Protein AF-A0A9X2UBH7-F1 (afdb_monomer_lite)

Foldseek 3Di:
DDPPQFPDKDKDKDFAQFPLNDAPVRDPDDDDPVCVNSQFHDVVRQVVVVVVCVVLVWDFPDDDRGITIIIDTQVSCCVPVVDNDDDDDPDDD

Organism: NCBI:txid146919

Secondary structure (DSSP, 8-state):
--TTSTT--EEEEE-PPBTTS--GGG--SPP-TTTGGGGPBPHHHHHHHHHHHHHTTPEEEEE-SS-EEEEE-HHHHHHHH------------

Radius of gyration: 16.02 Å; chains: 1; bounding box: 35×26×43 Å

Sequence (93 aa):
MSDAEADQEIVTIISTTSKGGRSLFETEEPVTGANVDEYNSDPDVTEEAERELRELGFRILDVGPATISVGGSAEQFQDVFGVALEGKKKGSV

Structure (mmCIF, N/CA/C/O backbone):
data_AF-A0A9X2UBH7-F1
#
_entry.id   AF-A0A9X2UBH7-F1
#
loop_
_atom_site.group_PDB
_atom_site.id
_atom_site.type_symbol
_atom_site.label_atom_id
_atom_site.label_alt_id
_atom_site.label_comp_id
_atom_site.label_asym_id
_atom_site.label_entity_id
_atom_site.label_seq_id
_atom_site.pdbx_PDB_ins_code
_atom_site.Cartn_x
_atom_site.Cartn_y
_atom_site.Cartn_z
_atom_site.occupancy
_atom_site.B_iso_or_equiv
_atom_site.auth_seq_id
_atom_site.auth_comp_id
_atom_site.auth_asym_id
_atom_site.auth_atom_id
_atom_site.pdbx_PDB_model_num
ATOM 1 N N . MET A 1 1 ? -10.053 3.747 30.644 1.00 43.28 1 MET A N 1
ATOM 2 C CA . MET A 1 1 ? -9.400 3.939 29.337 1.00 43.28 1 MET A CA 1
ATOM 3 C C . MET A 1 1 ? -10.132 5.093 28.694 1.00 43.28 1 MET A C 1
ATOM 5 O O . MET A 1 1 ? -11.345 5.007 28.589 1.00 43.28 1 MET A O 1
ATOM 9 N N . SER A 1 2 ? -9.453 6.220 28.503 1.00 41.47 2 SER A N 1
ATOM 10 C CA . SER A 1 2 ? -10.089 7.472 28.087 1.00 41.47 2 SER A CA 1
ATOM 11 C C . SER A 1 2 ? -10.290 7.469 26.575 1.00 41.47 2 SER A C 1
ATOM 13 O O . SER A 1 2 ? -9.370 7.088 25.859 1.00 41.47 2 SER A O 1
ATOM 15 N N . ASP A 1 3 ? -11.450 7.941 26.121 1.00 42.78 3 ASP A N 1
ATOM 16 C CA . ASP A 1 3 ? -11.949 8.016 24.732 1.00 42.78 3 ASP A CA 1
ATOM 17 C C . ASP A 1 3 ? -11.062 8.777 23.711 1.00 42.78 3 ASP A C 1
ATOM 19 O O . ASP A 1 3 ? -11.520 9.130 22.632 1.00 42.78 3 ASP A O 1
ATOM 23 N N . ALA A 1 4 ? -9.797 9.070 24.021 1.00 46.47 4 ALA A N 1
ATOM 24 C CA . ALA A 1 4 ? -8.915 9.915 23.212 1.00 46.47 4 ALA A CA 1
ATOM 25 C C . ALA A 1 4 ? -7.930 9.142 22.311 1.00 46.47 4 ALA A C 1
ATOM 27 O O . ALA A 1 4 ? -7.230 9.764 21.517 1.00 46.47 4 ALA A O 1
ATOM 28 N N . GLU A 1 5 ? -7.840 7.813 22.434 1.00 50.66 5 GLU A N 1
ATOM 29 C CA . GLU A 1 5 ? -6.927 6.982 21.621 1.00 50.66 5 GLU A CA 1
ATOM 30 C C . GLU A 1 5 ? -7.618 6.317 20.416 1.00 50.66 5 GLU A C 1
ATOM 32 O O . GLU A 1 5 ? -6.937 5.801 19.537 1.00 50.66 5 GLU A O 1
ATOM 37 N N . ALA A 1 6 ? -8.953 6.373 20.329 1.00 52.44 6 ALA A N 1
ATOM 38 C CA . ALA A 1 6 ? -9.735 5.683 19.298 1.00 52.44 6 ALA A CA 1
ATOM 39 C C . ALA A 1 6 ? -9.763 6.384 17.921 1.00 52.44 6 ALA A C 1
ATOM 41 O O . ALA A 1 6 ? -10.308 5.823 16.978 1.00 52.44 6 ALA A O 1
ATOM 42 N N . ASP A 1 7 ? -9.175 7.579 17.788 1.00 61.50 7 ASP A N 1
ATOM 43 C CA . ASP A 1 7 ? -9.342 8.440 16.599 1.00 61.50 7 ASP A CA 1
ATOM 44 C C . ASP A 1 7 ? -8.016 8.804 15.899 1.00 61.50 7 ASP A C 1
ATOM 46 O O . ASP A 1 7 ? -7.933 9.772 15.145 1.00 61.50 7 ASP A O 1
ATOM 50 N N . GLN A 1 8 ? -6.931 8.065 16.166 1.00 75.31 8 GLN A N 1
ATOM 51 C CA . GLN A 1 8 ? -5.663 8.275 15.458 1.00 75.31 8 GLN A CA 1
ATOM 52 C C . GLN A 1 8 ? -5.602 7.422 14.187 1.00 75.31 8 GLN A C 1
ATOM 54 O O . GLN A 1 8 ? -5.494 6.197 14.250 1.00 75.31 8 GLN A O 1
ATOM 59 N N . GLU A 1 9 ? -5.638 8.090 13.032 1.00 87.50 9 GLU A N 1
ATOM 60 C CA . GLU A 1 9 ? -5.331 7.482 11.735 1.00 87.50 9 GLU A CA 1
ATOM 61 C C . GLU A 1 9 ? -3.853 7.071 11.709 1.00 87.50 9 GLU A C 1
ATOM 63 O O . GLU A 1 9 ? -2.946 7.892 11.875 1.00 87.50 9 GLU A O 1
ATOM 68 N N . ILE A 1 10 ? -3.610 5.783 11.501 1.00 90.00 10 ILE A N 1
ATOM 69 C CA . ILE A 1 10 ? -2.286 5.234 11.242 1.00 90.00 10 ILE A CA 1
ATOM 70 C C . ILE A 1 10 ? -2.061 5.267 9.743 1.00 90.00 10 ILE A C 1
ATOM 72 O O . ILE A 1 10 ? -2.864 4.748 8.972 1.00 90.00 10 ILE A O 1
ATOM 76 N N . VAL A 1 11 ? -0.938 5.854 9.348 1.00 91.81 11 VAL A N 1
ATOM 77 C CA . VAL A 1 11 ? -0.471 5.860 7.966 1.00 91.81 11 VAL A CA 1
ATOM 78 C C . VAL A 1 11 ? 0.733 4.943 7.863 1.00 91.81 11 VAL A C 1
ATOM 80 O O . VAL A 1 11 ? 1.698 5.091 8.614 1.00 91.81 11 VAL A O 1
ATOM 83 N N . THR A 1 12 ? 0.680 4.009 6.922 1.00 89.19 12 THR A N 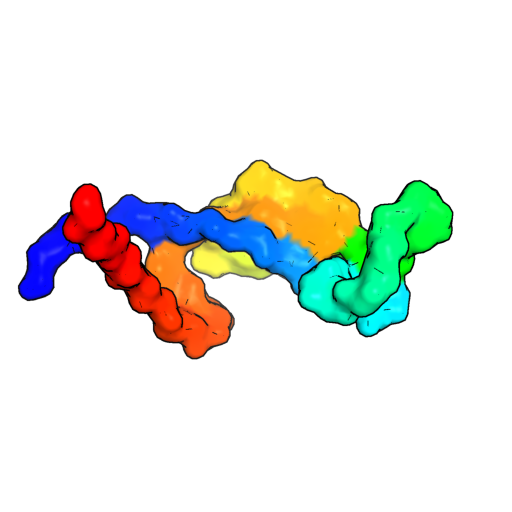1
ATOM 84 C CA . THR A 1 12 ? 1.786 3.098 6.635 1.00 89.19 12 THR A CA 1
ATOM 85 C C . THR A 1 12 ? 2.040 2.989 5.137 1.00 89.19 12 THR A C 1
ATOM 87 O O . THR A 1 12 ? 1.207 3.369 4.312 1.00 89.19 12 THR A O 1
ATOM 90 N N . ILE A 1 13 ? 3.214 2.466 4.801 1.00 90.25 13 ILE A N 1
ATOM 91 C CA . ILE A 1 13 ? 3.627 2.152 3.439 1.00 90.25 13 ILE A CA 1
ATOM 92 C C . ILE A 1 13 ? 3.788 0.640 3.370 1.00 90.25 13 ILE A C 1
ATOM 94 O O . ILE A 1 13 ? 4.527 0.056 4.162 1.00 90.25 13 ILE A O 1
ATOM 98 N N . ILE A 1 14 ? 3.105 0.015 2.420 1.00 87.81 14 ILE A N 1
ATOM 99 C CA . ILE A 1 14 ? 3.215 -1.415 2.145 1.00 87.81 14 ILE A CA 1
ATOM 100 C C . ILE A 1 14 ? 3.831 -1.627 0.765 1.00 87.81 14 ILE A C 1
ATOM 102 O O . ILE A 1 14 ? 3.659 -0.807 -0.134 1.00 87.81 14 ILE A O 1
ATOM 106 N N . SER A 1 15 ? 4.531 -2.741 0.593 1.00 84.94 15 SER A N 1
ATOM 107 C CA . SER A 1 15 ? 5.070 -3.195 -0.687 1.00 84.94 15 SER A CA 1
ATOM 108 C C . SER A 1 15 ? 4.441 -4.552 -0.958 1.00 84.94 15 SER A C 1
ATOM 110 O O . SER A 1 15 ? 4.509 -5.452 -0.118 1.00 84.94 15 SER A O 1
ATOM 112 N N . THR A 1 16 ? 3.746 -4.661 -2.085 1.00 81.06 16 THR A N 1
ATOM 113 C CA . THR A 1 16 ? 3.197 -5.931 -2.568 1.00 81.06 16 THR A CA 1
ATOM 114 C C . THR A 1 16 ? 4.313 -6.762 -3.203 1.00 81.06 16 THR A C 1
ATOM 116 O O . THR A 1 16 ? 5.422 -6.270 -3.416 1.00 81.06 16 THR A O 1
ATOM 119 N N . THR A 1 17 ? 4.051 -8.037 -3.500 1.00 71.62 17 THR A N 1
ATOM 120 C CA . THR A 1 17 ? 5.049 -8.913 -4.129 1.00 71.62 17 THR A CA 1
ATOM 121 C C . THR A 1 17 ? 5.620 -8.267 -5.398 1.00 71.62 17 THR A C 1
ATOM 123 O O . THR A 1 17 ? 4.872 -7.875 -6.296 1.00 71.62 17 THR A O 1
ATOM 126 N N . SER A 1 18 ? 6.947 -8.133 -5.474 1.00 61.91 18 SER A N 1
ATOM 127 C CA . SER A 1 18 ? 7.597 -7.539 -6.643 1.00 61.91 18 SER A CA 1
ATOM 128 C C . SER A 1 18 ? 7.698 -8.524 -7.797 1.00 61.91 18 SER A C 1
ATOM 1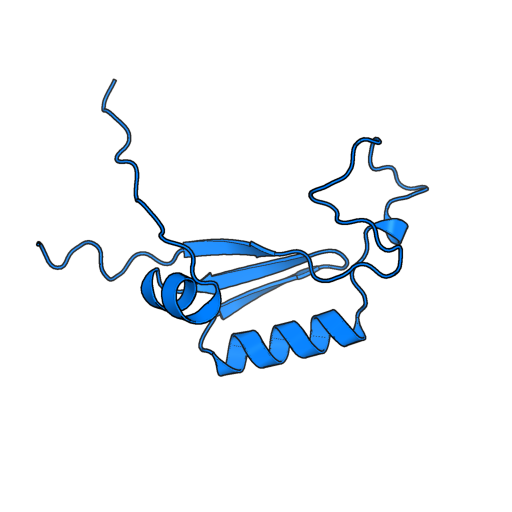30 O O . SER A 1 18 ? 7.852 -9.733 -7.595 1.00 61.91 18 SER A O 1
ATOM 132 N N . LYS A 1 19 ? 7.695 -7.996 -9.027 1.00 58.81 19 LYS A N 1
ATOM 133 C CA . LYS A 1 19 ? 7.919 -8.801 -10.241 1.00 58.81 19 LYS A CA 1
ATOM 134 C C . LYS A 1 19 ? 9.248 -9.559 -10.217 1.00 58.81 19 LYS A C 1
ATOM 136 O O . LYS A 1 19 ? 9.363 -10.615 -10.832 1.00 58.81 19 LYS A O 1
ATOM 141 N N . GLY A 1 20 ? 10.254 -9.008 -9.534 1.00 57.22 20 GLY A N 1
ATOM 142 C CA . GLY A 1 20 ? 11.591 -9.586 -9.403 1.00 57.22 20 GLY A CA 1
ATOM 143 C C . GLY A 1 20 ? 11.783 -10.509 -8.197 1.00 57.22 20 GLY A C 1
ATOM 144 O O . GLY A 1 20 ? 12.886 -11.019 -8.014 1.00 57.22 20 GLY A O 1
ATOM 145 N N . GLY A 1 21 ? 10.763 -10.704 -7.349 1.00 62.34 21 GLY A N 1
ATOM 146 C CA . GLY A 1 21 ? 10.879 -11.474 -6.103 1.00 62.34 21 GLY A CA 1
ATOM 147 C C . GLY A 1 21 ? 11.724 -10.803 -5.009 1.00 62.34 21 GLY A C 1
ATOM 148 O O . GLY A 1 21 ? 12.025 -11.441 -4.005 1.00 62.34 21 GLY A O 1
ATOM 149 N N . ARG A 1 22 ? 12.113 -9.533 -5.192 1.00 67.88 22 ARG A N 1
ATOM 150 C CA . ARG A 1 22 ? 12.853 -8.711 -4.220 1.00 67.88 22 ARG A CA 1
ATOM 151 C C . ARG A 1 22 ? 11.962 -7.618 -3.639 1.00 67.88 22 ARG A C 1
ATOM 153 O O . ARG A 1 22 ? 11.464 -6.778 -4.385 1.00 67.88 22 ARG A O 1
ATOM 160 N N . SER A 1 23 ? 11.769 -7.599 -2.327 1.00 72.00 23 SER A N 1
ATOM 161 C CA . SER A 1 23 ? 11.043 -6.512 -1.666 1.00 72.00 23 SER A CA 1
ATOM 162 C C . SER A 1 23 ? 11.925 -5.269 -1.536 1.00 72.00 23 SER A C 1
ATOM 164 O O . SER A 1 23 ? 13.105 -5.377 -1.198 1.00 72.00 23 SER A O 1
ATOM 166 N N . LEU A 1 24 ? 11.347 -4.076 -1.725 1.00 78.31 24 LEU A N 1
ATOM 167 C CA . LEU A 1 24 ? 12.040 -2.811 -1.442 1.00 78.31 24 LEU A CA 1
ATOM 168 C C . LEU A 1 24 ? 12.497 -2.728 0.026 1.00 78.31 24 LEU A C 1
ATOM 170 O O . LEU A 1 24 ? 13.501 -2.088 0.330 1.00 78.31 24 LEU A O 1
ATOM 174 N N . PHE A 1 25 ? 11.785 -3.392 0.939 1.00 81.81 25 PHE A N 1
ATOM 175 C CA . PHE A 1 25 ? 12.119 -3.406 2.364 1.00 81.81 25 PHE A CA 1
ATOM 176 C C . PHE A 1 25 ? 13.231 -4.395 2.734 1.00 81.81 25 PHE A C 1
ATOM 178 O O . PHE A 1 25 ? 13.734 -4.342 3.853 1.00 81.81 25 PHE A O 1
ATOM 185 N N . GLU A 1 26 ? 13.627 -5.273 1.810 1.00 77.88 26 GLU A N 1
ATOM 186 C CA . GLU A 1 26 ? 14.624 -6.329 2.035 1.00 77.88 26 GLU A CA 1
ATOM 187 C C . GLU A 1 26 ? 15.894 -6.122 1.193 1.00 77.88 26 GLU A C 1
ATOM 189 O O . GLU A 1 26 ? 16.702 -7.035 1.040 1.00 77.88 26 GLU A O 1
ATOM 194 N N . THR A 1 27 ? 16.089 -4.929 0.621 1.00 78.00 27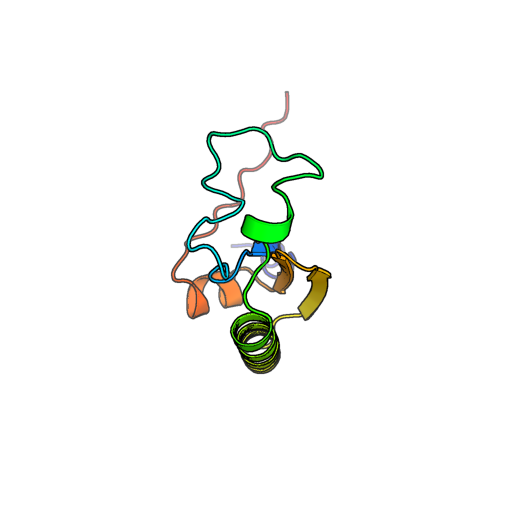 THR A N 1
ATOM 195 C CA . THR A 1 27 ? 17.263 -4.656 -0.216 1.00 78.00 27 THR A CA 1
ATOM 196 C C . THR A 1 27 ? 18.542 -4.498 0.607 1.00 78.00 27 THR A C 1
ATOM 198 O O . THR A 1 27 ? 18.637 -3.648 1.493 1.00 78.00 27 THR A O 1
ATOM 201 N N . GLU A 1 28 ? 19.566 -5.282 0.268 1.00 81.81 28 GLU A N 1
ATOM 202 C CA . GLU A 1 28 ? 20.936 -5.111 0.776 1.00 81.81 28 GLU A CA 1
ATOM 203 C C . GLU A 1 28 ? 21.799 -4.252 -0.168 1.00 81.81 28 GLU A C 1
ATOM 205 O O . GLU A 1 28 ? 22.815 -3.685 0.240 1.00 81.81 28 GLU A O 1
ATOM 210 N N . GLU A 1 29 ? 21.388 -4.125 -1.435 1.00 83.44 29 GLU A N 1
ATOM 211 C CA . GLU A 1 29 ? 22.103 -3.374 -2.467 1.00 83.44 29 GLU A CA 1
ATOM 212 C C . GLU A 1 29 ? 21.557 -1.940 -2.613 1.00 83.44 29 GLU A C 1
ATOM 214 O O . GLU A 1 29 ? 20.367 -1.693 -2.385 1.00 83.44 29 GLU A O 1
ATOM 219 N N . PRO A 1 30 ? 22.389 -0.966 -3.036 1.00 87.69 30 PRO A N 1
ATOM 220 C CA . PRO A 1 30 ? 21.912 0.374 -3.353 1.00 87.69 30 PRO A CA 1
ATOM 221 C C . PRO A 1 30 ? 20.871 0.363 -4.480 1.00 87.69 30 PRO A C 1
ATOM 223 O O . PRO A 1 30 ? 21.098 -0.198 -5.556 1.00 87.69 30 PRO A O 1
ATOM 226 N N . VAL A 1 31 ? 19.757 1.063 -4.261 1.00 85.94 31 VAL A N 1
ATOM 227 C CA . VAL A 1 31 ? 18.771 1.341 -5.312 1.00 85.94 31 VAL A CA 1
ATOM 228 C C . VAL A 1 31 ? 19.297 2.473 -6.198 1.00 85.94 31 VAL A C 1
ATOM 230 O O . VAL A 1 31 ? 19.649 3.556 -5.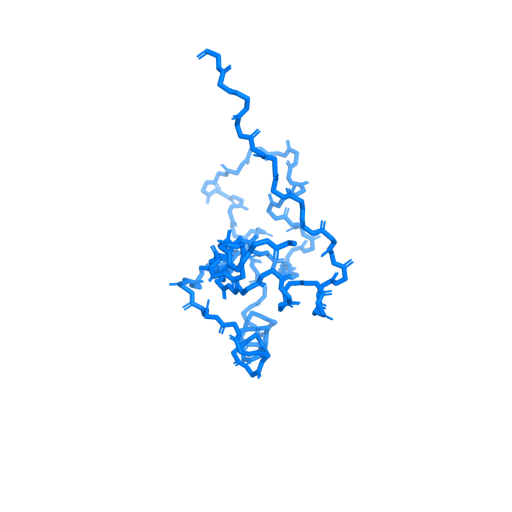728 1.00 85.94 31 VAL A O 1
ATOM 233 N N . THR A 1 32 ? 19.372 2.212 -7.497 1.00 89.75 32 THR A N 1
ATOM 234 C CA . THR A 1 32 ? 19.912 3.087 -8.541 1.00 89.75 32 THR A CA 1
ATOM 235 C C . THR A 1 32 ? 18.947 3.140 -9.723 1.00 89.75 32 THR A C 1
ATOM 237 O O . THR A 1 32 ? 18.089 2.276 -9.878 1.00 89.75 32 THR A O 1
ATOM 240 N N . GLY A 1 33 ? 19.130 4.100 -10.634 1.00 88.31 33 GLY A N 1
ATOM 241 C CA . GLY A 1 33 ? 18.323 4.158 -11.860 1.00 88.31 33 GLY A CA 1
ATOM 242 C C . GLY A 1 33 ? 18.456 2.930 -12.774 1.00 88.31 33 GLY A C 1
ATOM 243 O O . GLY A 1 33 ? 17.629 2.762 -13.658 1.00 88.31 33 GLY A O 1
ATOM 244 N N . ALA A 1 34 ? 19.471 2.079 -12.578 1.00 87.81 34 ALA A N 1
ATOM 245 C CA . ALA A 1 34 ? 19.675 0.873 -13.380 1.00 87.81 34 ALA A CA 1
ATOM 246 C C . ALA A 1 34 ? 18.945 -0.368 -12.834 1.00 87.81 34 ALA A C 1
ATOM 248 O O . ALA A 1 34 ? 18.702 -1.289 -13.605 1.00 87.81 34 ALA A O 1
ATOM 249 N N . ASN A 1 35 ? 18.623 -0.407 -11.533 1.00 86.19 35 ASN A N 1
ATOM 250 C CA . ASN A 1 35 ? 18.012 -1.571 -10.870 1.00 86.19 35 ASN A CA 1
ATOM 251 C C . ASN A 1 35 ? 16.682 -1.253 -10.161 1.00 86.19 35 ASN A C 1
ATOM 253 O O . ASN A 1 35 ? 16.079 -2.153 -9.587 1.00 86.19 35 ASN A O 1
ATOM 257 N N . VAL A 1 36 ? 16.206 -0.000 -10.195 1.00 86.44 36 VAL A N 1
ATOM 258 C CA . VAL A 1 36 ? 14.957 0.415 -9.529 1.00 86.44 36 VAL A CA 1
ATOM 259 C C . VAL A 1 36 ? 13.744 -0.398 -9.988 1.00 86.44 36 VAL A C 1
ATOM 261 O O . VAL A 1 36 ? 12.906 -0.752 -9.165 1.00 86.44 36 VAL A O 1
ATOM 264 N N . ASP A 1 37 ? 13.692 -0.776 -11.267 1.00 87.75 37 ASP A N 1
ATOM 265 C CA . ASP A 1 37 ? 12.561 -1.518 -11.829 1.00 87.75 37 ASP A CA 1
ATOM 266 C C . ASP A 1 37 ? 12.413 -2.937 -11.260 1.00 87.75 37 ASP A C 1
ATOM 268 O O . ASP A 1 37 ? 11.320 -3.501 -11.293 1.00 87.75 37 ASP A O 1
ATOM 272 N N . GLU A 1 38 ? 13.480 -3.511 -10.699 1.00 84.62 38 GLU A N 1
ATOM 273 C CA . GLU A 1 38 ? 13.452 -4.845 -10.084 1.00 84.62 38 GLU A CA 1
ATOM 274 C C . GLU A 1 38 ? 12.711 -4.867 -8.741 1.00 84.62 38 GLU A C 1
ATOM 276 O O . GLU A 1 38 ? 12.273 -5.929 -8.293 1.00 84.62 38 GLU A O 1
ATOM 281 N N . TYR A 1 39 ? 12.549 -3.696 -8.120 1.00 84.62 39 TYR A N 1
ATOM 282 C CA . TYR A 1 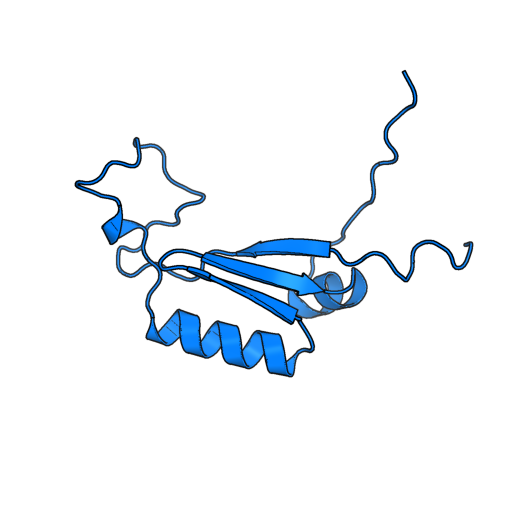39 ? 11.826 -3.507 -6.863 1.00 84.62 39 TYR A CA 1
ATOM 283 C C . TYR A 1 39 ? 10.386 -3.037 -7.081 1.00 84.62 39 TYR A C 1
ATOM 285 O O . TYR A 1 39 ? 9.649 -2.869 -6.110 1.00 84.62 39 TYR A O 1
ATOM 293 N N . ASN A 1 40 ? 9.973 -2.828 -8.336 1.00 87.31 40 ASN A N 1
ATOM 294 C CA . ASN A 1 40 ? 8.588 -2.508 -8.639 1.00 87.31 40 ASN A CA 1
ATOM 295 C C . ASN A 1 40 ? 7.685 -3.703 -8.321 1.00 87.31 40 ASN A C 1
ATOM 297 O O . ASN A 1 40 ? 7.978 -4.867 -8.627 1.00 87.31 40 ASN A O 1
ATOM 301 N N . SER A 1 41 ? 6.547 -3.374 -7.735 1.00 85.94 41 SER A N 1
ATOM 302 C CA . SER A 1 41 ? 5.455 -4.288 -7.484 1.00 85.94 41 SER A CA 1
ATOM 303 C C . SER A 1 41 ? 4.878 -4.826 -8.791 1.00 85.94 41 SER A C 1
ATOM 305 O O . SER A 1 41 ? 4.915 -4.171 -9.839 1.00 85.94 41 SER A O 1
ATOM 307 N N . ASP A 1 42 ? 4.328 -6.037 -8.747 1.00 87.75 42 ASP A N 1
ATOM 308 C CA . ASP A 1 42 ? 3.489 -6.502 -9.846 1.00 87.75 42 ASP A CA 1
ATOM 309 C C . ASP A 1 42 ? 2.201 -5.648 -9.908 1.00 87.75 42 ASP A C 1
ATOM 311 O O . ASP A 1 42 ? 1.519 -5.535 -8.885 1.00 87.75 42 ASP A O 1
ATOM 315 N N . PRO A 1 43 ? 1.868 -4.994 -11.043 1.00 88.25 43 PRO A N 1
ATOM 316 C CA . PRO A 1 43 ? 0.709 -4.125 -11.150 1.00 88.25 43 PRO A CA 1
ATOM 317 C C . PRO A 1 43 ? -0.589 -4.900 -10.949 1.00 88.25 43 PRO A C 1
ATOM 319 O O . PRO A 1 43 ? -1.477 -4.363 -10.304 1.00 88.25 43 PRO A O 1
ATOM 322 N N . ASP A 1 44 ? -0.680 -6.161 -11.385 1.00 89.31 44 ASP A N 1
ATOM 323 C CA . ASP A 1 44 ? -1.909 -6.946 -11.236 1.00 89.31 44 ASP A CA 1
ATOM 324 C C . ASP A 1 44 ? -2.160 -7.240 -9.746 1.00 89.31 44 ASP A C 1
ATOM 326 O O . ASP A 1 44 ? -3.267 -7.068 -9.235 1.00 89.31 44 ASP A O 1
ATOM 330 N N . VAL A 1 45 ? -1.094 -7.585 -9.012 1.00 88.31 45 VAL A N 1
ATOM 331 C CA . VAL A 1 45 ? -1.137 -7.784 -7.551 1.00 88.31 45 VAL A CA 1
ATOM 332 C C . VAL A 1 45 ? -1.407 -6.466 -6.820 1.00 88.31 45 VAL A C 1
ATOM 334 O O . VAL A 1 45 ? -2.095 -6.440 -5.803 1.00 88.31 45 VAL A O 1
ATOM 337 N N . THR A 1 46 ? -0.868 -5.357 -7.324 1.00 90.88 46 THR A N 1
ATOM 338 C CA . THR A 1 46 ? -1.054 -4.022 -6.738 1.00 90.88 46 THR A CA 1
ATOM 339 C C . THR A 1 46 ? -2.493 -3.548 -6.889 1.00 90.88 46 THR A C 1
ATOM 341 O O . THR A 1 46 ? -3.072 -3.065 -5.920 1.00 90.88 46 THR A O 1
ATOM 344 N N . GLU A 1 47 ? -3.086 -3.725 -8.068 1.00 92.00 47 GLU A N 1
ATOM 345 C CA . GLU A 1 47 ? -4.483 -3.388 -8.346 1.00 92.00 47 GLU A CA 1
ATOM 346 C C . GLU A 1 47 ? -5.448 -4.236 -7.506 1.00 92.00 47 GLU A C 1
ATOM 348 O O . GLU A 1 47 ? -6.440 -3.725 -6.977 1.00 92.00 47 GLU A O 1
ATOM 353 N N . GLU A 1 48 ? -5.154 -5.528 -7.341 1.00 91.44 48 GLU A N 1
ATOM 354 C CA . GLU A 1 48 ? -5.913 -6.409 -6.454 1.00 91.44 48 GLU A CA 1
ATOM 355 C C . GLU A 1 48 ? -5.813 -5.977 -4.988 1.00 91.44 48 GLU A C 1
ATOM 357 O O . GLU A 1 48 ? -6.845 -5.780 -4.343 1.00 91.44 48 GLU A O 1
ATOM 362 N N . ALA A 1 49 ? -4.600 -5.734 -4.488 1.00 91.44 49 ALA A N 1
ATOM 363 C CA . ALA A 1 49 ? -4.387 -5.277 -3.119 1.00 91.44 49 ALA A CA 1
ATOM 364 C C . ALA A 1 49 ? -5.052 -3.917 -2.852 1.00 91.44 49 ALA A C 1
ATOM 366 O O . ALA A 1 49 ? -5.661 -3.722 -1.802 1.00 91.44 49 ALA A O 1
ATOM 367 N N . GLU A 1 50 ? -4.979 -2.974 -3.797 1.00 94.81 50 GLU A N 1
ATOM 368 C CA . GLU A 1 50 ? -5.649 -1.678 -3.679 1.00 94.81 50 GLU A CA 1
ATOM 369 C C . GLU A 1 50 ? -7.167 -1.851 -3.524 1.00 94.81 50 GLU A C 1
ATOM 371 O O . GLU A 1 50 ? -7.781 -1.232 -2.647 1.00 94.81 50 GLU A O 1
ATOM 376 N N . ARG A 1 51 ? -7.776 -2.700 -4.360 1.00 95.50 51 ARG A N 1
ATOM 377 C CA . ARG A 1 51 ? -9.213 -2.989 -4.311 1.00 95.50 51 ARG A CA 1
ATOM 378 C C . ARG A 1 51 ? -9.608 -3.596 -2.966 1.00 95.50 51 ARG A C 1
ATOM 380 O O . ARG A 1 51 ? -10.525 -3.084 -2.328 1.00 95.50 51 ARG A O 1
ATOM 387 N N . GLU A 1 52 ? -8.902 -4.631 -2.518 1.00 94.44 52 GLU A N 1
ATOM 388 C CA . GLU A 1 52 ? -9.198 -5.310 -1.252 1.00 94.44 52 GLU A CA 1
ATOM 389 C C . GLU A 1 52 ? -9.053 -4.373 -0.047 1.00 94.44 52 GLU A C 1
ATOM 391 O O . GLU A 1 52 ? -9.931 -4.325 0.814 1.00 94.44 52 GLU A O 1
ATOM 396 N N . LEU A 1 53 ? -8.000 -3.552 -0.003 1.00 94.06 53 LEU A N 1
ATOM 397 C CA . LEU A 1 53 ? -7.804 -2.578 1.075 1.00 94.06 53 LEU A CA 1
ATOM 398 C C . LEU A 1 53 ? -8.950 -1.563 1.148 1.00 94.06 53 LEU A C 1
ATOM 400 O O . LEU A 1 53 ? -9.417 -1.241 2.242 1.00 94.06 53 LEU A O 1
ATOM 404 N N . ARG A 1 54 ? -9.444 -1.085 -0.001 1.00 95.69 54 ARG A N 1
ATOM 405 C CA . ARG A 1 54 ? -10.613 -0.192 -0.049 1.00 95.69 54 ARG A CA 1
ATOM 406 C C . ARG A 1 54 ? -11.878 -0.887 0.456 1.00 95.69 54 ARG A C 1
ATOM 408 O O . ARG A 1 54 ? -12.649 -0.267 1.186 1.00 95.69 54 ARG A O 1
ATOM 415 N N . GLU A 1 55 ? -12.094 -2.151 0.096 1.00 96.19 55 GLU A N 1
ATOM 416 C CA . GLU A 1 55 ? -13.240 -2.949 0.561 1.00 96.19 55 GLU A CA 1
ATOM 417 C C . GLU A 1 55 ? -13.194 -3.210 2.075 1.00 96.19 55 GLU A C 1
ATOM 419 O O . GLU A 1 55 ? -14.231 -3.197 2.737 1.00 96.19 55 GLU A O 1
ATOM 424 N N . LEU A 1 56 ? -11.991 -3.344 2.638 1.00 94.00 56 LEU A N 1
ATOM 425 C CA . LEU A 1 56 ? -11.731 -3.445 4.080 1.00 94.00 56 LEU A CA 1
ATOM 426 C C . LEU A 1 56 ? -11.818 -2.090 4.814 1.00 94.00 56 LEU A C 1
ATOM 428 O O . LEU A 1 56 ? -11.603 -2.003 6.026 1.00 94.00 56 LEU A O 1
ATOM 432 N N . GLY A 1 57 ? -12.152 -1.016 4.094 1.00 94.38 57 GLY A N 1
ATOM 433 C CA . GLY A 1 57 ? -12.373 0.315 4.651 1.00 94.38 57 GLY A CA 1
ATOM 434 C C . GLY A 1 57 ? -11.100 1.122 4.890 1.00 94.38 57 GLY A C 1
ATOM 435 O O . GLY A 1 57 ? -11.165 2.160 5.551 1.00 94.38 57 GLY A O 1
ATOM 436 N N . PHE A 1 58 ? -9.948 0.681 4.384 1.00 95.31 58 PHE A N 1
ATOM 437 C CA . PHE A 1 58 ? -8.748 1.505 4.406 1.00 95.31 58 PHE A CA 1
ATOM 438 C C . PHE A 1 58 ? -8.834 2.635 3.379 1.00 95.31 58 PHE A C 1
ATOM 440 O O . PHE A 1 58 ? -9.446 2.525 2.312 1.00 95.31 58 PHE A O 1
ATOM 447 N N . ARG A 1 59 ? -8.144 3.733 3.679 1.00 96.12 59 ARG A N 1
ATOM 448 C CA . ARG A 1 59 ? -7.980 4.859 2.769 1.00 96.12 59 ARG A CA 1
ATOM 449 C C . ARG A 1 59 ? -6.674 4.723 1.997 1.00 96.12 59 ARG A C 1
ATOM 451 O O . ARG A 1 59 ? -5.596 4.819 2.573 1.00 96.12 59 ARG A O 1
ATOM 458 N N . ILE A 1 60 ? -6.766 4.598 0.679 1.00 96.12 60 ILE A N 1
ATOM 459 C CA . ILE A 1 60 ? -5.595 4.690 -0.200 1.00 96.12 60 ILE A CA 1
ATOM 460 C C . ILE A 1 60 ? -5.179 6.158 -0.320 1.00 96.12 60 ILE A C 1
ATOM 462 O O . ILE A 1 60 ? -5.987 7.009 -0.703 1.00 96.12 60 ILE A O 1
ATOM 466 N N . LEU A 1 61 ? -3.933 6.451 0.047 1.00 96.31 61 LEU A N 1
ATOM 467 C CA . LEU A 1 61 ? -3.353 7.795 0.009 1.00 96.31 61 LEU A CA 1
ATOM 468 C C . LEU A 1 61 ? -2.516 8.010 -1.252 1.00 96.31 61 LEU A C 1
ATOM 470 O O . LEU A 1 61 ? -2.589 9.082 -1.847 1.00 96.31 61 LEU A O 1
ATOM 474 N N . ASP A 1 62 ? -1.743 6.998 -1.644 1.00 95.94 62 ASP A N 1
ATOM 475 C CA . ASP A 1 62 ? -0.896 7.010 -2.835 1.00 95.94 62 ASP A CA 1
ATOM 476 C C . ASP A 1 62 ? -0.648 5.580 -3.331 1.00 95.94 62 ASP A C 1
ATOM 478 O O . ASP A 1 62 ? -0.561 4.649 -2.525 1.00 95.94 62 ASP A O 1
ATOM 482 N N . VAL A 1 63 ? -0.517 5.416 -4.648 1.00 94.31 63 VAL A N 1
ATOM 483 C CA . VAL A 1 63 ? -0.140 4.152 -5.293 1.00 94.31 63 VAL A CA 1
ATOM 484 C C . VAL A 1 63 ? 1.040 4.441 -6.206 1.00 94.31 63 VAL A C 1
ATOM 486 O O . VAL A 1 63 ? 0.901 5.072 -7.254 1.00 94.31 63 VAL A O 1
ATOM 489 N N . GLY A 1 64 ? 2.214 3.988 -5.780 1.00 91.50 64 GLY A N 1
ATOM 490 C CA . GLY A 1 64 ? 3.452 4.099 -6.532 1.00 91.50 64 GLY A CA 1
ATOM 491 C C . GLY A 1 64 ? 3.854 2.769 -7.177 1.00 91.50 64 GLY A C 1
ATOM 492 O O . GLY A 1 64 ? 3.316 1.719 -6.831 1.00 91.50 64 GLY A O 1
ATOM 493 N N . PRO A 1 65 ? 4.863 2.777 -8.066 1.00 88.06 65 PRO A N 1
ATOM 494 C CA . PRO A 1 65 ? 5.333 1.569 -8.749 1.00 88.06 65 PRO A CA 1
ATOM 495 C C . PRO A 1 65 ? 5.824 0.442 -7.828 1.00 88.06 65 PRO A C 1
ATOM 497 O O . PRO A 1 65 ? 5.816 -0.712 -8.239 1.00 88.06 65 PRO A O 1
ATOM 500 N N . ALA A 1 66 ? 6.265 0.759 -6.607 1.00 87.06 66 ALA A N 1
ATOM 501 C CA . ALA A 1 66 ? 6.831 -0.205 -5.657 1.00 87.06 66 ALA A CA 1
ATOM 502 C C . ALA A 1 66 ? 6.025 -0.354 -4.354 1.00 87.06 66 ALA A C 1
ATOM 504 O O . ALA A 1 66 ? 6.294 -1.255 -3.552 1.00 87.06 66 ALA A O 1
ATOM 505 N N . THR A 1 67 ? 5.092 0.565 -4.086 1.00 91.06 67 THR A N 1
ATOM 506 C CA . THR A 1 67 ? 4.438 0.667 -2.777 1.00 91.06 67 THR A CA 1
ATOM 507 C C . THR A 1 67 ? 3.051 1.285 -2.849 1.00 91.06 67 THR A C 1
ATOM 509 O O . THR A 1 67 ? 2.806 2.179 -3.658 1.00 91.06 67 THR A O 1
ATOM 512 N N . ILE A 1 68 ? 2.197 0.911 -1.901 1.00 92.62 68 ILE A N 1
ATOM 513 C CA . ILE A 1 68 ? 0.916 1.564 -1.618 1.00 92.62 68 ILE A CA 1
ATOM 514 C C . ILE A 1 68 ? 1.036 2.282 -0.269 1.00 92.62 68 ILE A C 1
ATOM 516 O O . ILE A 1 68 ? 1.463 1.686 0.721 1.00 92.62 68 ILE A O 1
ATOM 520 N N . SER A 1 69 ? 0.649 3.555 -0.213 1.00 94.88 69 SER A N 1
ATOM 521 C CA . SER A 1 69 ? 0.482 4.289 1.045 1.00 94.88 69 SER A CA 1
ATOM 522 C C . SER A 1 69 ? -0.972 4.204 1.490 1.00 94.88 69 SER A C 1
ATOM 524 O O . SER A 1 69 ? -1.879 4.578 0.741 1.00 94.88 69 SER A O 1
ATOM 526 N N . VAL A 1 70 ? -1.199 3.735 2.714 1.00 95.50 70 VAL A N 1
ATOM 527 C CA . VAL A 1 70 ? -2.536 3.420 3.221 1.00 95.50 70 VAL A CA 1
ATOM 528 C C . VAL A 1 70 ? -2.752 3.980 4.627 1.00 95.50 70 VAL A C 1
ATOM 530 O O . VAL A 1 70 ? -1.874 3.897 5.487 1.00 95.50 70 VAL A O 1
ATOM 533 N N . GLY A 1 71 ? -3.924 4.578 4.832 1.00 94.94 71 GLY A N 1
ATOM 534 C CA . GLY A 1 71 ? -4.421 5.082 6.108 1.00 94.94 71 GLY A CA 1
ATOM 535 C C . GLY A 1 71 ? -5.531 4.192 6.671 1.00 94.94 71 GLY A C 1
ATOM 536 O O . GLY A 1 71 ? -6.383 3.716 5.918 1.00 94.94 71 GLY A O 1
ATOM 537 N N . GLY A 1 72 ? -5.539 3.975 7.984 1.00 93.38 72 GLY A N 1
ATOM 538 C CA . GLY A 1 72 ? -6.580 3.209 8.677 1.00 93.38 72 GLY A CA 1
ATOM 539 C C . GLY A 1 72 ? -6.519 3.360 10.196 1.00 93.38 72 GLY A C 1
ATOM 540 O O . GLY A 1 72 ? -5.565 3.918 10.738 1.00 93.38 72 GLY A O 1
ATOM 541 N N . SER A 1 73 ? -7.539 2.873 10.896 1.00 91.75 73 SER A N 1
ATOM 542 C CA . SER A 1 73 ? -7.563 2.839 12.359 1.00 91.75 73 SER A CA 1
ATOM 543 C C . SER A 1 73 ? -6.676 1.719 12.912 1.00 91.75 73 SER A C 1
ATOM 545 O O . SER A 1 73 ? -6.372 0.736 12.232 1.00 91.75 73 SER A O 1
ATOM 547 N N . ALA A 1 74 ? -6.292 1.827 14.185 1.00 88.12 74 ALA A N 1
ATOM 548 C CA . ALA A 1 74 ? -5.532 0.775 14.862 1.00 88.12 74 ALA A CA 1
ATOM 549 C C . ALA A 1 74 ? -6.276 -0.571 14.895 1.00 88.12 74 ALA A C 1
ATOM 551 O O . ALA A 1 74 ? -5.628 -1.616 14.868 1.00 88.12 74 ALA A O 1
ATOM 552 N N . GLU A 1 75 ? -7.609 -0.537 14.953 1.00 87.88 75 GLU A N 1
ATOM 553 C CA . GLU A 1 75 ? -8.477 -1.718 14.903 1.00 87.88 75 GLU A CA 1
ATOM 554 C C . GLU A 1 75 ? -8.429 -2.371 13.516 1.00 87.88 75 GLU A C 1
ATOM 556 O O . GLU A 1 75 ? -8.162 -3.562 13.422 1.00 87.88 75 GLU A O 1
ATOM 561 N N . GLN A 1 76 ? -8.529 -1.586 12.435 1.00 90.44 76 GLN A N 1
ATOM 562 C CA . GLN A 1 76 ? -8.418 -2.110 11.067 1.00 90.44 76 GLN A CA 1
ATOM 563 C C . GLN A 1 76 ? -7.074 -2.807 10.827 1.00 90.44 76 GLN A C 1
ATOM 565 O O . GLN A 1 76 ? -7.027 -3.886 10.238 1.00 90.44 76 GLN A O 1
ATOM 570 N N . PHE A 1 77 ? -5.970 -2.223 11.305 1.00 89.00 77 PHE A N 1
ATOM 571 C CA . PHE A 1 77 ? -4.658 -2.860 11.184 1.00 89.00 77 PHE A CA 1
ATOM 572 C C . PHE A 1 77 ? -4.546 -4.147 12.013 1.00 89.00 77 PHE A C 1
ATOM 574 O O . PHE A 1 77 ? -3.962 -5.122 11.538 1.00 89.00 77 PHE A O 1
ATOM 581 N N . GLN A 1 78 ? -5.116 -4.174 13.219 1.00 88.94 78 GLN A N 1
ATOM 582 C CA . GLN A 1 78 ? -5.149 -5.373 14.062 1.00 88.94 78 GLN A CA 1
ATOM 583 C C . GLN A 1 78 ? -5.966 -6.499 13.424 1.00 88.94 78 GLN A C 1
ATOM 585 O O . GLN A 1 78 ? -5.474 -7.623 13.341 1.00 88.94 78 GLN A O 1
ATOM 590 N N . ASP A 1 79 ? -7.164 -6.197 12.931 1.00 89.06 79 ASP A N 1
ATOM 591 C CA . ASP A 1 79 ? -8.087 -7.195 12.388 1.00 89.06 79 ASP A CA 1
ATOM 592 C C . ASP A 1 79 ? -7.590 -7.800 11.072 1.00 89.06 79 ASP A C 1
ATOM 594 O O . ASP A 1 79 ? -7.725 -9.003 10.847 1.00 89.06 79 ASP A O 1
ATOM 598 N N . VAL A 1 80 ? -6.992 -6.977 10.204 1.00 89.00 80 VAL A N 1
ATOM 599 C CA . VAL A 1 80 ? -6.582 -7.405 8.857 1.00 89.00 80 VAL A CA 1
ATOM 600 C C . VAL A 1 80 ? -5.172 -7.986 8.837 1.00 89.00 80 VAL A C 1
ATOM 602 O O . VAL A 1 80 ? -4.935 -8.992 8.171 1.00 89.00 80 VAL A O 1
ATOM 605 N N . PHE A 1 81 ? -4.228 -7.387 9.567 1.00 85.62 81 PHE A N 1
ATOM 606 C CA . PHE A 1 81 ? -2.819 -7.794 9.523 1.00 85.62 81 PHE A CA 1
ATOM 607 C C . PHE A 1 81 ? -2.369 -8.578 10.759 1.00 85.62 81 PHE A C 1
ATOM 609 O O . PHE A 1 81 ? -1.233 -9.051 10.797 1.00 85.62 81 PHE A O 1
ATOM 616 N N . GLY A 1 82 ? -3.220 -8.721 11.781 1.00 83.94 82 GLY A N 1
ATOM 617 C CA . GLY A 1 82 ? -2.876 -9.439 13.011 1.00 83.94 82 GLY A CA 1
ATOM 618 C C . GLY A 1 82 ? -1.749 -8.779 13.813 1.00 83.94 82 GLY A C 1
ATOM 619 O O . GLY A 1 82 ? -1.073 -9.450 14.593 1.00 83.94 82 GLY A O 1
ATOM 620 N N . VAL A 1 83 ? -1.506 -7.481 13.604 1.00 78.69 83 VAL A N 1
ATOM 621 C CA . VAL A 1 83 ? -0.425 -6.732 14.259 1.00 78.69 83 VAL A CA 1
ATOM 622 C C . VAL A 1 83 ? -0.953 -5.968 15.466 1.00 78.69 83 VAL A C 1
ATOM 624 O O . VAL A 1 83 ? -1.889 -5.188 15.349 1.00 78.69 83 VAL A O 1
ATOM 627 N N . ALA A 1 84 ? -0.326 -6.136 16.630 1.00 75.62 84 ALA A N 1
ATOM 628 C CA . ALA A 1 84 ? -0.607 -5.295 17.790 1.00 75.62 84 ALA A CA 1
ATOM 629 C C . ALA A 1 84 ? 0.186 -3.984 17.676 1.00 75.62 84 ALA A C 1
ATOM 631 O O . ALA A 1 84 ? 1.418 -3.991 17.710 1.00 75.62 84 ALA A O 1
ATOM 632 N N . LEU A 1 85 ? -0.515 -2.859 17.527 1.00 77.38 85 LEU A N 1
ATOM 633 C CA . LEU A 1 85 ? 0.109 -1.540 17.443 1.00 77.38 85 LEU A CA 1
ATOM 634 C C . LEU A 1 85 ? 0.140 -0.883 18.824 1.00 77.38 85 LEU A C 1
ATOM 636 O O . LEU A 1 85 ? -0.899 -0.616 19.422 1.00 77.38 85 LEU A O 1
ATOM 640 N N . GLU A 1 86 ? 1.342 -0.594 19.321 1.00 76.56 86 GLU A N 1
ATOM 641 C CA . GLU A 1 86 ? 1.544 0.089 20.599 1.00 76.56 86 GLU A CA 1
ATOM 642 C C . GLU A 1 86 ? 2.036 1.524 20.379 1.00 76.56 86 GLU A C 1
ATOM 644 O O . GLU A 1 86 ? 3.128 1.770 19.859 1.00 76.56 86 GLU A O 1
ATOM 649 N N . GLY A 1 87 ? 1.251 2.499 20.834 1.00 69.19 87 GLY A N 1
ATOM 650 C CA . GLY A 1 87 ? 1.675 3.893 20.867 1.00 69.19 87 GLY A CA 1
ATOM 651 C C . GLY A 1 87 ? 2.718 4.122 21.961 1.00 69.19 87 GLY A C 1
ATOM 652 O O . GLY A 1 87 ? 2.380 4.273 23.136 1.00 69.19 87 GLY A O 1
ATOM 653 N N . LYS A 1 88 ? 4.004 4.226 21.607 1.00 66.06 88 LYS A N 1
ATOM 654 C CA . LYS A 1 88 ? 4.996 4.766 22.550 1.00 66.06 88 LYS A CA 1
ATOM 655 C C . LYS A 1 88 ? 4.783 6.269 22.696 1.00 66.06 88 LYS A C 1
ATOM 657 O O . LYS A 1 88 ? 5.148 7.045 21.813 1.00 66.06 88 LYS A O 1
ATOM 662 N N . LYS A 1 89 ? 4.261 6.704 23.849 1.00 56.00 89 LYS A N 1
ATOM 663 C CA . LYS A 1 89 ? 4.344 8.116 24.251 1.00 56.00 89 LYS A CA 1
ATOM 664 C C . LYS A 1 89 ? 5.811 8.536 24.193 1.00 56.00 89 LYS A C 1
ATOM 666 O O . LYS A 1 89 ? 6.652 7.910 24.840 1.00 56.00 89 LYS A O 1
ATOM 671 N N . LYS A 1 90 ? 6.123 9.588 23.426 1.00 55.91 90 LYS A N 1
ATOM 672 C CA . LYS A 1 90 ? 7.426 10.258 23.519 1.00 55.91 90 LYS A CA 1
ATOM 673 C C . LYS A 1 90 ? 7.642 10.600 24.991 1.00 55.91 90 LYS A C 1
ATOM 675 O O . LYS A 1 90 ? 6.899 11.407 25.547 1.00 55.91 90 LYS A O 1
ATOM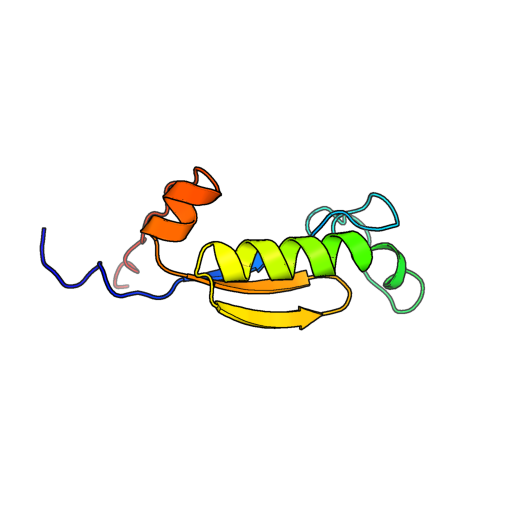 680 N N . GLY A 1 91 ? 8.623 9.958 25.623 1.00 50.53 91 GLY A N 1
ATOM 681 C CA . GLY A 1 91 ? 9.115 10.402 26.917 1.00 50.53 91 GLY A CA 1
ATOM 682 C C . GLY A 1 91 ? 9.545 11.853 26.754 1.00 50.53 91 GLY A C 1
ATOM 683 O O . GLY A 1 91 ? 10.365 12.150 25.886 1.00 50.53 91 GLY A O 1
ATOM 684 N N . SER A 1 92 ? 8.922 12.748 27.514 1.00 48.34 92 SER A N 1
ATOM 685 C CA . SER A 1 92 ? 9.362 14.134 27.610 1.00 48.34 92 SER A CA 1
ATOM 686 C C . SER A 1 92 ? 10.801 14.103 28.129 1.00 48.34 92 SER A C 1
ATOM 688 O O . SER A 1 92 ? 11.024 13.659 29.255 1.00 48.34 92 SER A O 1
ATOM 690 N N . VAL A 1 93 ? 11.757 14.480 27.279 1.00 47.34 93 VAL A N 1
ATOM 691 C CA . VAL A 1 93 ? 13.110 14.877 27.695 1.00 47.34 93 VAL A CA 1
ATOM 692 C C . VAL A 1 93 ? 13.080 16.369 27.966 1.00 47.34 93 VAL A C 1
ATOM 694 O O . VAL A 1 93 ? 12.447 17.081 27.152 1.00 47.34 93 VAL A O 1
#

pLDDT: mean 81.28, std 14.99, range [41.47, 96.31]